Protein AF-A0A8J5ITD9-F1 (afdb_monomer_lite)

Structure (mmCIF, N/CA/C/O backbone):
data_AF-A0A8J5ITD9-F1
#
_entry.id   AF-A0A8J5ITD9-F1
#
loop_
_atom_site.group_PDB
_atom_site.id
_atom_site.type_symbol
_atom_site.label_atom_id
_atom_site.label_alt_id
_atom_site.label_comp_id
_atom_site.label_asym_id
_atom_site.label_entity_id
_atom_site.label_seq_id
_atom_site.pdbx_PDB_ins_code
_atom_site.Cartn_x
_atom_site.Cartn_y
_atom_site.Cartn_z
_atom_site.occupancy
_atom_site.B_iso_or_equiv
_atom_site.auth_seq_id
_atom_site.auth_comp_id
_atom_site.auth_asym_id
_atom_site.auth_atom_id
_atom_site.pdbx_PDB_model_num
ATOM 1 N N . MET A 1 1 ? 14.803 -13.872 -7.012 1.00 50.69 1 MET A N 1
ATOM 2 C CA . MET A 1 1 ? 13.660 -13.783 -6.071 1.00 50.69 1 MET A CA 1
ATOM 3 C C . MET A 1 1 ? 12.652 -12.734 -6.569 1.00 50.69 1 MET A C 1
ATOM 5 O O . MET A 1 1 ? 12.545 -11.671 -5.972 1.00 50.69 1 MET A O 1
ATOM 9 N N . PRO A 1 2 ? 11.923 -12.991 -7.673 1.00 56.69 2 PRO A N 1
ATOM 10 C CA . PRO A 1 2 ? 11.082 -11.979 -8.339 1.00 56.69 2 PRO A CA 1
ATOM 11 C C . PRO A 1 2 ? 9.828 -11.563 -7.546 1.00 56.69 2 PRO A C 1
ATOM 13 O O . PRO A 1 2 ? 9.198 -10.568 -7.871 1.00 56.69 2 PRO A O 1
ATOM 16 N N . LEU A 1 3 ? 9.468 -12.292 -6.483 1.00 65.62 3 LEU A N 1
ATOM 17 C CA . LEU A 1 3 ? 8.253 -12.034 -5.698 1.00 65.62 3 LEU A CA 1
ATOM 18 C C . LEU A 1 3 ? 8.445 -11.045 -4.540 1.00 65.62 3 LEU A C 1
ATOM 20 O O . LEU A 1 3 ? 7.465 -10.651 -3.917 1.00 65.62 3 LEU A O 1
ATOM 24 N N . VAL A 1 4 ? 9.679 -10.642 -4.223 1.00 73.56 4 VAL A N 1
ATOM 25 C CA . VAL A 1 4 ? 9.947 -9.814 -3.033 1.00 73.56 4 VAL A CA 1
ATOM 26 C C . VAL A 1 4 ? 9.279 -8.447 -3.151 1.00 73.56 4 VAL A C 1
ATOM 28 O O . VAL A 1 4 ? 8.555 -8.051 -2.246 1.00 73.56 4 VAL A O 1
ATOM 31 N N . VAL A 1 5 ? 9.455 -7.754 -4.278 1.00 77.44 5 VAL A N 1
ATOM 32 C CA . VAL A 1 5 ? 8.873 -6.419 -4.486 1.00 77.44 5 VAL A CA 1
ATOM 33 C C . VAL A 1 5 ? 7.334 -6.456 -4.489 1.00 77.44 5 VAL A C 1
ATOM 35 O O . VAL A 1 5 ? 6.731 -5.712 -3.718 1.00 77.44 5 VAL A O 1
ATOM 38 N N . PRO A 1 6 ? 6.675 -7.367 -5.230 1.00 73.00 6 PRO A N 1
ATOM 39 C CA . PRO A 1 6 ? 5.245 -7.642 -5.097 1.00 73.00 6 PRO A CA 1
ATOM 40 C C . PRO A 1 6 ? 4.711 -7.775 -3.666 1.00 73.00 6 PRO A C 1
ATOM 42 O O . PRO A 1 6 ? 3.732 -7.131 -3.286 1.00 73.00 6 PRO A O 1
ATOM 45 N N . ILE A 1 7 ? 5.375 -8.598 -2.854 1.00 81.50 7 ILE A N 1
ATOM 46 C CA . ILE A 1 7 ? 4.972 -8.852 -1.470 1.00 81.50 7 ILE A CA 1
ATOM 47 C C . ILE A 1 7 ? 5.081 -7.571 -0.636 1.00 81.50 7 ILE A C 1
ATOM 49 O O . ILE A 1 7 ? 4.198 -7.302 0.178 1.00 81.50 7 ILE A O 1
ATOM 53 N N . LEU A 1 8 ? 6.114 -6.753 -0.866 1.00 85.31 8 LEU A N 1
ATOM 54 C CA . LEU A 1 8 ? 6.279 -5.470 -0.181 1.00 85.31 8 LEU A CA 1
ATOM 55 C C . LEU A 1 8 ? 5.117 -4.511 -0.482 1.00 85.31 8 LEU A C 1
ATOM 57 O O . LEU A 1 8 ? 4.526 -3.983 0.462 1.00 85.31 8 LEU A O 1
ATOM 61 N N . PHE A 1 9 ? 4.696 -4.395 -1.748 1.00 82.50 9 PHE A N 1
ATOM 62 C CA . PHE A 1 9 ? 3.507 -3.613 -2.118 1.00 82.50 9 PHE A CA 1
ATOM 63 C C . PHE A 1 9 ? 2.248 -4.103 -1.389 1.00 82.50 9 PHE A C 1
ATOM 65 O O . PHE A 1 9 ? 1.463 -3.299 -0.878 1.00 82.50 9 PHE A O 1
ATOM 72 N N . GLY A 1 10 ? 2.064 -5.425 -1.308 1.00 85.12 10 GLY A N 1
ATOM 73 C CA . GLY A 1 10 ? 0.955 -6.039 -0.578 1.00 85.12 10 GLY A CA 1
ATOM 74 C C . GLY A 1 10 ? 0.960 -5.690 0.913 1.00 85.12 10 GLY A C 1
ATOM 75 O O . GLY A 1 10 ? -0.068 -5.275 1.452 1.00 85.12 10 GLY A O 1
ATOM 76 N N . ILE A 1 11 ? 2.120 -5.793 1.568 1.00 89.75 11 ILE A N 1
ATOM 77 C CA . ILE A 1 11 ? 2.294 -5.441 2.985 1.00 89.75 11 ILE A CA 1
ATOM 78 C C . ILE A 1 11 ? 2.015 -3.952 3.206 1.00 89.75 11 ILE A C 1
ATOM 80 O O . ILE A 1 11 ? 1.237 -3.610 4.097 1.00 89.75 11 ILE A O 1
ATOM 84 N N . ARG A 1 12 ? 2.582 -3.067 2.375 1.00 91.88 12 ARG A N 1
ATOM 85 C CA . ARG A 1 12 ? 2.354 -1.617 2.453 1.00 91.88 12 ARG A CA 1
ATOM 86 C C . ARG A 1 12 ? 0.868 -1.296 2.359 1.00 91.88 12 ARG A C 1
ATOM 88 O O . ARG A 1 12 ? 0.328 -0.644 3.248 1.00 91.88 12 ARG A O 1
ATOM 95 N N . ARG A 1 13 ? 0.185 -1.827 1.337 1.00 89.56 13 ARG A N 1
ATOM 96 C CA . ARG A 1 13 ? -1.262 -1.647 1.142 1.00 89.56 13 ARG A CA 1
ATOM 97 C C . ARG A 1 13 ? -2.062 -2.140 2.345 1.00 89.56 13 ARG A C 1
ATOM 99 O O . ARG A 1 13 ? -3.003 -1.470 2.763 1.00 89.56 13 ARG A O 1
ATOM 106 N N . HIS A 1 14 ? -1.696 -3.290 2.905 1.00 91.69 14 HIS A N 1
ATOM 107 C CA . HIS A 1 14 ? -2.360 -3.841 4.082 1.00 91.69 14 HIS A CA 1
ATOM 108 C C . HIS A 1 14 ? -2.187 -2.934 5.308 1.00 91.69 14 HIS A C 1
ATOM 110 O O . HIS A 1 14 ? -3.168 -2.604 5.969 1.00 91.69 14 HIS A O 1
ATOM 116 N N . LEU A 1 15 ? -0.970 -2.448 5.561 1.00 94.50 15 LEU A N 1
ATOM 117 C CA . LEU A 1 15 ? -0.671 -1.519 6.652 1.00 94.50 15 LEU A CA 1
ATOM 118 C C . LEU A 1 15 ? -1.306 -0.134 6.454 1.00 94.50 15 LEU A C 1
ATOM 120 O O . LEU A 1 15 ? -1.591 0.547 7.438 1.00 94.50 15 LEU A O 1
ATOM 124 N N . SER A 1 16 ? -1.556 0.295 5.214 1.00 94.75 16 SER A N 1
ATOM 125 C CA . SER A 1 16 ? -2.224 1.568 4.904 1.00 94.75 16 SER A CA 1
ATOM 126 C C . SER A 1 16 ? -3.712 1.590 5.260 1.00 94.75 16 SER A C 1
ATOM 128 O O . SER A 1 16 ? -4.268 2.674 5.438 1.00 94.75 16 SER A O 1
ATOM 130 N N . ARG A 1 17 ? -4.355 0.430 5.418 1.00 95.25 17 ARG A N 1
ATOM 131 C CA . ARG A 1 17 ? -5.783 0.323 5.741 1.00 95.25 17 ARG A CA 1
ATOM 132 C C . ARG A 1 17 ? -6.108 0.898 7.117 1.00 95.25 17 ARG A C 1
ATOM 134 O O . ARG A 1 17 ? -5.553 0.469 8.125 1.00 95.25 17 ARG A O 1
ATOM 141 N N . ALA A 1 18 ? -7.025 1.863 7.162 1.00 93.19 18 ALA A N 1
ATOM 142 C CA . ALA A 1 18 ? -7.536 2.416 8.418 1.00 93.19 18 ALA A CA 1
ATOM 143 C C . ALA A 1 18 ? -8.500 1.453 9.128 1.00 93.19 18 ALA A C 1
ATOM 145 O O . ALA A 1 18 ? -8.558 1.433 10.350 1.00 93.19 18 ALA A O 1
ATOM 146 N N . ASP A 1 19 ? -9.187 0.616 8.355 1.00 94.50 19 ASP A N 1
ATOM 147 C CA . ASP A 1 19 ? -10.148 -0.395 8.795 1.00 94.50 19 ASP A CA 1
ATOM 148 C C . ASP A 1 19 ? -9.491 -1.740 9.147 1.00 94.50 19 ASP A C 1
ATOM 150 O O . ASP A 1 19 ? -10.182 -2.743 9.311 1.00 94.50 19 ASP A O 1
ATOM 154 N N . LEU A 1 20 ? -8.156 -1.793 9.238 1.00 95.62 20 LEU A N 1
ATOM 155 C CA . LEU A 1 20 ? -7.407 -3.045 9.365 1.00 95.62 20 LEU A CA 1
ATOM 156 C C . LEU A 1 20 ? -7.880 -3.917 10.542 1.00 95.62 20 LEU A C 1
ATOM 158 O O . LEU A 1 20 ? -7.898 -5.140 10.432 1.00 95.62 20 LEU A O 1
ATOM 162 N N . PHE A 1 21 ? -8.289 -3.288 11.644 1.00 96.19 21 PHE A N 1
ATOM 163 C CA . PHE A 1 21 ? -8.710 -3.969 12.870 1.00 96.19 21 PHE A CA 1
ATOM 164 C C . PHE A 1 21 ? -10.232 -4.039 13.052 1.00 96.19 21 PHE A C 1
ATOM 166 O O . PHE A 1 21 ? -10.693 -4.584 14.052 1.00 96.19 21 PHE A O 1
ATOM 173 N N . ALA A 1 22 ? -11.023 -3.557 12.086 1.00 94.56 22 ALA A N 1
ATOM 174 C CA . ALA A 1 22 ? -12.478 -3.447 12.218 1.00 94.56 22 ALA A CA 1
ATOM 175 C C . ALA A 1 22 ? -13.159 -4.797 12.507 1.00 94.56 22 ALA A C 1
ATOM 177 O O . ALA A 1 22 ? -14.089 -4.868 13.305 1.00 94.56 22 ALA A O 1
ATOM 178 N N . ALA A 1 23 ? -12.665 -5.889 11.915 1.00 94.94 23 ALA A N 1
ATOM 179 C CA . ALA A 1 23 ? -13.186 -7.229 12.184 1.00 94.94 23 ALA A CA 1
ATOM 180 C C . ALA A 1 23 ? -12.929 -7.679 13.634 1.00 94.94 23 ALA A C 1
ATOM 182 O O . ALA A 1 23 ? -13.795 -8.292 14.249 1.00 94.94 23 ALA A O 1
ATOM 183 N N . HIS A 1 24 ? -11.765 -7.347 14.199 1.00 93.38 24 HIS A N 1
ATOM 184 C CA . HIS A 1 24 ? -11.436 -7.676 15.588 1.00 93.38 24 HIS A CA 1
ATOM 185 C C . HIS A 1 24 ? -12.281 -6.863 16.569 1.00 93.38 24 HIS A C 1
ATOM 187 O O . HIS A 1 24 ? -12.803 -7.419 17.531 1.00 93.38 24 HIS A O 1
ATOM 193 N N . VAL A 1 25 ? -12.472 -5.574 16.279 1.00 95.06 25 VAL A N 1
ATOM 194 C CA . VAL A 1 25 ? -13.356 -4.676 17.036 1.00 95.06 25 VAL A CA 1
ATOM 195 C C . VAL A 1 25 ? -14.792 -5.198 17.022 1.00 95.06 25 VAL A C 1
ATOM 197 O O . VAL A 1 25 ? -15.426 -5.294 18.070 1.00 95.06 25 VAL A O 1
ATOM 200 N N . ALA A 1 26 ? -15.290 -5.613 15.854 1.00 95.31 26 ALA A N 1
ATOM 201 C CA . ALA A 1 26 ? -16.635 -6.163 15.715 1.00 95.31 26 ALA A CA 1
ATOM 202 C C . ALA A 1 26 ? -16.837 -7.455 16.526 1.00 95.31 26 ALA A C 1
ATOM 204 O O . ALA A 1 26 ? -17.887 -7.625 17.140 1.00 95.31 26 ALA A O 1
ATOM 205 N N . VAL A 1 27 ? -15.837 -8.344 16.554 1.00 95.81 27 VAL A N 1
ATOM 206 C CA . VAL A 1 27 ? -15.881 -9.591 17.339 1.00 95.81 27 VAL A CA 1
ATOM 207 C C . VAL A 1 27 ? -15.808 -9.319 18.843 1.00 95.81 27 VAL A C 1
ATOM 209 O O . VAL A 1 27 ? -16.504 -9.980 19.607 1.00 95.81 27 VAL A O 1
ATOM 212 N N . ALA A 1 28 ? -14.993 -8.352 19.272 1.00 93.75 28 ALA A N 1
ATOM 213 C CA . ALA A 1 28 ? -14.859 -7.997 20.684 1.00 93.75 28 ALA A CA 1
ATOM 214 C C . ALA A 1 28 ? -16.116 -7.308 21.249 1.00 93.75 28 ALA A C 1
ATOM 216 O O . ALA A 1 28 ? -16.378 -7.389 22.445 1.00 93.75 28 ALA A O 1
ATOM 217 N N . GLY A 1 29 ? -16.922 -6.663 20.402 1.00 92.38 29 GLY A N 1
ATOM 218 C CA . GLY A 1 29 ? -18.195 -6.075 20.810 1.00 92.38 29 GLY A CA 1
ATOM 219 C C . GLY A 1 29 ? -18.037 -4.789 21.630 1.00 92.38 29 GLY A C 1
ATOM 220 O O . GLY A 1 29 ? -17.127 -3.996 21.406 1.00 92.38 29 GLY A O 1
ATOM 221 N N . LYS A 1 30 ? -18.973 -4.539 22.555 1.00 92.56 30 LYS A N 1
ATOM 222 C CA . LYS A 1 30 ? -19.093 -3.270 23.309 1.00 92.56 30 LYS A CA 1
ATOM 223 C C . LYS A 1 30 ? -18.344 -3.276 24.644 1.00 92.56 30 LYS A C 1
ATOM 225 O O . LYS A 1 30 ? -18.802 -2.684 25.618 1.00 92.56 30 LYS A O 1
ATOM 230 N N . GLU A 1 31 ? -17.212 -3.956 24.693 1.00 95.44 31 GLU A N 1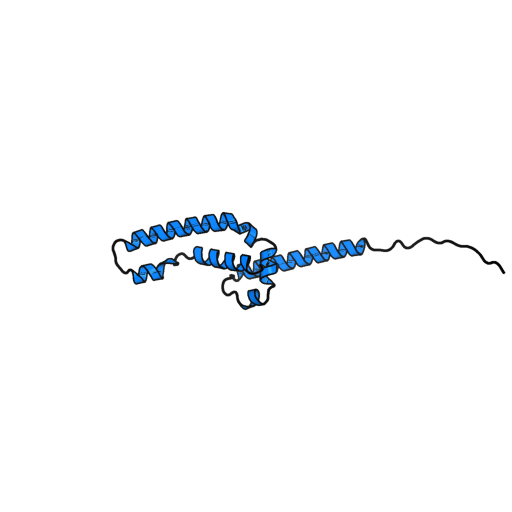
ATOM 231 C CA . GLU A 1 31 ? -16.377 -3.970 25.887 1.00 95.44 31 GLU A CA 1
ATOM 232 C C . GLU A 1 31 ? -15.703 -2.606 26.099 1.00 95.44 31 GLU A C 1
ATOM 234 O O . GLU A 1 31 ? -15.304 -1.929 25.147 1.00 95.44 31 GLU A O 1
ATOM 239 N N . SER A 1 32 ? -15.553 -2.195 27.360 1.00 93.81 32 SER A N 1
ATOM 240 C CA . SER A 1 32 ? -15.056 -0.857 27.722 1.00 93.81 32 SER A CA 1
ATOM 241 C C . SER A 1 32 ? -13.632 -0.572 27.232 1.00 93.81 32 SER A C 1
ATOM 243 O O . SER A 1 32 ? -13.300 0.577 26.954 1.00 93.81 32 SER A O 1
ATOM 245 N N . TYR A 1 33 ? -12.806 -1.608 27.080 1.00 93.25 33 TYR A N 1
ATOM 246 C CA . TYR A 1 33 ? -11.412 -1.498 26.642 1.00 93.25 33 TYR A CA 1
ATOM 247 C C . TYR A 1 33 ? -11.240 -1.462 25.114 1.00 93.25 33 TYR A C 1
ATOM 249 O O . TYR A 1 33 ? -10.141 -1.185 24.626 1.00 93.25 33 TYR A O 1
ATOM 257 N N . VAL A 1 34 ? -12.284 -1.775 24.335 1.00 95.88 34 VAL A N 1
ATOM 258 C CA . VAL A 1 34 ? -12.151 -2.005 22.883 1.00 95.88 34 VAL A CA 1
ATOM 259 C C . VAL A 1 34 ? -11.776 -0.730 22.141 1.00 95.88 34 VAL A C 1
ATOM 261 O O . VAL A 1 34 ? -10.880 -0.769 21.301 1.00 95.88 34 VAL A O 1
ATOM 264 N N . ALA A 1 35 ? -12.392 0.403 22.488 1.00 94.44 35 ALA A N 1
ATOM 265 C CA . ALA A 1 35 ? -12.114 1.682 21.837 1.00 94.44 35 ALA A CA 1
ATOM 266 C C . ALA A 1 35 ? -10.655 2.131 22.042 1.00 94.44 35 ALA A C 1
ATOM 268 O O . ALA A 1 35 ? -9.968 2.483 21.084 1.00 94.44 35 ALA A O 1
ATOM 269 N N . GLU A 1 36 ? -10.156 2.057 23.280 1.00 96.69 36 GLU A N 1
ATOM 270 C CA . GLU A 1 36 ? -8.766 2.405 23.599 1.00 96.69 36 GLU A CA 1
ATOM 271 C C . GLU A 1 36 ? -7.777 1.450 22.910 1.00 96.69 36 GLU A C 1
ATOM 273 O O . GLU A 1 36 ? -6.768 1.874 22.338 1.00 96.69 36 GLU A O 1
ATOM 278 N N . THR A 1 37 ? -8.097 0.153 22.898 1.00 96.50 37 THR A N 1
ATOM 279 C CA . THR A 1 37 ? -7.270 -0.866 22.244 1.00 96.50 37 THR A CA 1
ATOM 280 C C . THR A 1 37 ? -7.196 -0.641 20.733 1.00 96.50 37 THR A C 1
ATOM 282 O O . THR A 1 37 ? -6.103 -0.678 20.166 1.00 96.50 37 THR A O 1
ATOM 285 N N . GLU A 1 38 ? -8.322 -0.363 20.070 1.00 96.69 38 GLU A N 1
ATOM 286 C CA . GLU A 1 38 ? -8.361 -0.050 18.637 1.00 96.69 38 GLU A CA 1
ATOM 287 C C . GLU A 1 38 ? -7.515 1.184 18.309 1.00 96.69 38 GLU A C 1
ATOM 289 O O . GLU A 1 38 ? -6.759 1.189 17.327 1.00 96.69 38 GLU A O 1
ATOM 294 N N . GLU A 1 39 ? -7.610 2.227 19.135 1.00 96.25 39 GLU A N 1
ATOM 295 C CA . GLU A 1 39 ? -6.822 3.441 18.963 1.00 96.25 39 GLU A CA 1
ATOM 296 C C . GLU A 1 39 ? -5.320 3.137 19.057 1.00 96.25 39 GLU A C 1
ATOM 298 O O . GLU A 1 39 ? -4.537 3.553 18.193 1.00 96.25 39 GLU A O 1
ATOM 303 N N . MET A 1 40 ? -4.910 2.368 20.069 1.00 97.31 40 MET A N 1
ATOM 304 C CA . MET A 1 40 ? -3.515 1.985 20.266 1.00 97.31 40 MET A CA 1
ATOM 305 C C . MET A 1 40 ? -2.997 1.097 19.126 1.00 97.31 40 MET A C 1
ATOM 307 O O . MET A 1 40 ? -1.924 1.367 18.580 1.00 97.31 40 MET A O 1
ATOM 311 N N . MET A 1 41 ? -3.779 0.109 18.682 1.00 97.00 41 MET A N 1
ATOM 312 C CA . MET A 1 41 ? -3.445 -0.722 17.519 1.00 97.00 41 MET A CA 1
ATOM 313 C C . MET A 1 41 ? -3.257 0.127 16.255 1.00 97.00 41 MET A C 1
ATOM 315 O O . MET A 1 41 ? -2.290 -0.058 15.510 1.00 97.00 41 MET A O 1
ATOM 319 N N . ASN A 1 42 ? -4.125 1.117 16.029 1.00 97.25 42 ASN A N 1
ATOM 320 C CA . ASN A 1 42 ? -3.997 2.040 14.904 1.00 97.25 42 ASN A CA 1
ATOM 321 C C . ASN A 1 42 ? -2.765 2.951 15.007 1.00 97.25 42 ASN A C 1
ATOM 323 O O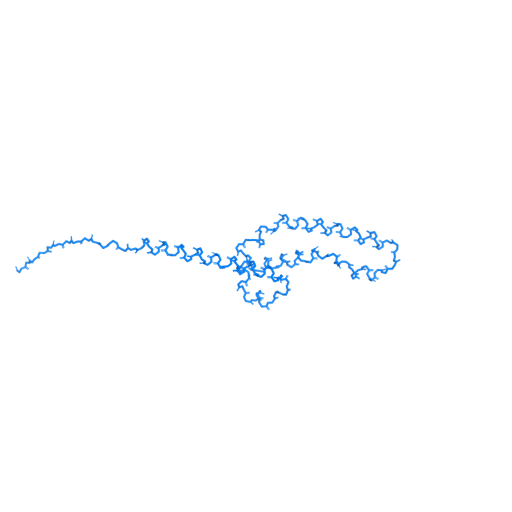 . A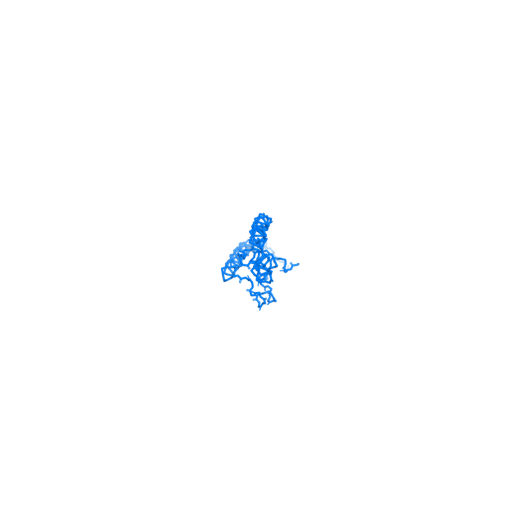SN A 1 42 ? -2.117 3.214 13.988 1.00 97.25 42 ASN A O 1
ATOM 327 N N . LYS A 1 43 ? -2.406 3.414 16.210 1.00 97.56 43 LYS A N 1
ATOM 328 C CA . LYS A 1 43 ? -1.155 4.154 16.449 1.00 97.56 43 LYS A CA 1
ATOM 329 C C . LYS A 1 43 ? 0.060 3.287 16.105 1.00 97.56 43 LYS A C 1
ATOM 331 O O . LYS A 1 43 ? 0.900 3.717 15.313 1.00 97.56 43 LYS A O 1
ATOM 336 N N . CYS A 1 44 ? 0.113 2.050 16.600 1.00 97.12 44 CYS A N 1
ATOM 337 C CA . CYS A 1 44 ? 1.176 1.095 16.275 1.00 97.12 44 CYS A CA 1
ATOM 338 C C . CYS A 1 44 ? 1.262 0.823 14.767 1.00 97.12 44 CYS A C 1
ATOM 340 O O . CYS A 1 44 ? 2.342 0.922 14.187 1.00 97.12 44 CYS A O 1
ATOM 342 N N . ARG A 1 45 ? 0.127 0.574 14.100 1.00 97.50 45 ARG A N 1
ATOM 343 C CA . ARG A 1 45 ? 0.062 0.378 12.642 1.00 97.50 45 ARG A CA 1
ATOM 344 C C . ARG A 1 45 ? 0.683 1.546 11.877 1.00 97.50 45 ARG A C 1
ATOM 346 O O . ARG A 1 45 ? 1.470 1.317 10.962 1.00 97.50 45 ARG A O 1
ATOM 353 N N . LYS A 1 46 ? 0.374 2.793 12.254 1.00 97.75 46 LYS A N 1
ATOM 354 C CA . LYS A 1 46 ? 0.958 3.991 11.621 1.00 97.75 46 LYS A CA 1
ATOM 355 C C . LYS A 1 46 ? 2.478 4.053 11.798 1.00 97.75 46 LYS A C 1
ATOM 357 O O . LYS A 1 46 ? 3.178 4.409 10.852 1.00 97.75 46 LYS A O 1
ATOM 362 N N . VAL A 1 47 ? 2.994 3.687 12.974 1.00 97.81 47 VAL A N 1
ATOM 363 C CA . VAL A 1 47 ? 4.444 3.624 13.231 1.00 97.81 47 VAL A CA 1
ATOM 364 C C . VAL A 1 47 ? 5.106 2.558 12.358 1.00 97.81 47 VAL A C 1
ATOM 366 O O . VAL A 1 47 ? 6.098 2.852 11.692 1.00 97.81 47 VAL A O 1
ATOM 369 N N . VAL A 1 48 ? 4.533 1.353 12.293 1.00 97.06 48 VAL A N 1
ATOM 370 C CA . VAL A 1 48 ? 5.052 0.264 11.450 1.00 97.06 48 VAL A CA 1
ATOM 371 C C . VAL A 1 48 ? 5.019 0.653 9.972 1.00 97.06 48 VAL A C 1
ATOM 373 O O . VAL A 1 48 ? 6.014 0.459 9.281 1.00 97.06 48 VAL A O 1
ATOM 376 N N . LEU A 1 49 ? 3.935 1.272 9.491 1.00 96.88 49 LEU A N 1
ATOM 377 C CA . LEU A 1 49 ? 3.851 1.779 8.118 1.00 96.88 49 LEU A CA 1
ATOM 378 C C 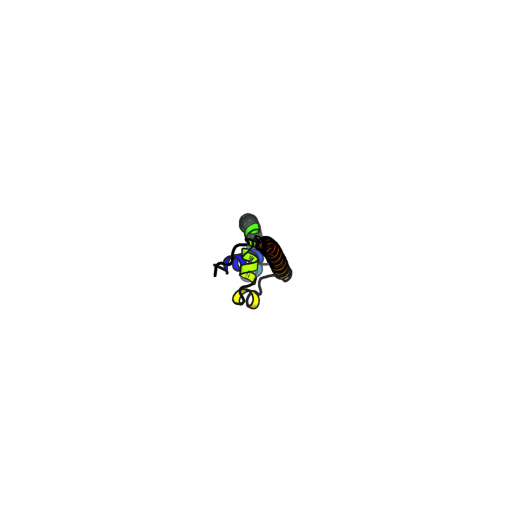. LEU A 1 49 ? 4.938 2.823 7.828 1.00 96.88 49 LEU A C 1
ATOM 380 O O . LEU A 1 49 ? 5.551 2.791 6.764 1.00 96.88 49 LEU A O 1
ATOM 384 N N . LYS A 1 50 ? 5.213 3.731 8.772 1.00 97.44 50 LYS A N 1
ATOM 385 C CA . LYS A 1 50 ? 6.284 4.723 8.621 1.00 97.44 50 LYS A CA 1
ATOM 386 C C . LYS A 1 50 ? 7.652 4.049 8.505 1.00 97.44 50 LYS A C 1
ATOM 388 O O . LYS A 1 50 ? 8.392 4.363 7.578 1.00 97.44 50 LYS A O 1
ATOM 393 N N . LEU A 1 51 ? 7.963 3.107 9.399 1.00 96.69 51 LEU A N 1
ATOM 394 C CA . LEU A 1 51 ? 9.212 2.337 9.353 1.00 96.69 51 LEU A CA 1
ATOM 395 C C . LEU A 1 51 ? 9.342 1.549 8.045 1.00 96.69 51 LEU A C 1
ATOM 397 O O . LEU A 1 51 ? 10.407 1.550 7.430 1.00 96.69 51 LEU A O 1
ATOM 401 N N . PHE A 1 52 ? 8.249 0.925 7.603 1.00 94.94 52 PHE A N 1
ATOM 402 C CA . PHE A 1 52 ? 8.188 0.192 6.345 1.00 94.94 52 PHE A CA 1
ATOM 403 C C . PHE A 1 52 ? 8.522 1.102 5.161 1.00 94.94 52 PHE A C 1
ATOM 405 O O . PHE A 1 52 ? 9.429 0.797 4.390 1.00 94.94 52 PHE A O 1
ATOM 412 N N . ASN A 1 53 ? 7.852 2.253 5.061 1.00 93.44 53 ASN A N 1
ATOM 413 C CA . ASN A 1 53 ? 8.097 3.221 3.996 1.00 93.44 53 ASN A CA 1
ATOM 414 C C . ASN A 1 53 ? 9.552 3.703 4.009 1.00 93.44 53 ASN A C 1
ATOM 416 O O . ASN A 1 53 ? 10.199 3.684 2.971 1.00 93.44 53 ASN A O 1
ATOM 420 N N . THR A 1 54 ? 10.097 4.059 5.177 1.00 94.69 54 THR A N 1
ATOM 421 C CA . THR A 1 54 ? 11.504 4.471 5.304 1.00 94.69 54 THR A CA 1
ATOM 422 C C . THR A 1 54 ? 12.474 3.391 4.828 1.00 94.69 54 THR A C 1
ATOM 424 O O . THR A 1 54 ? 13.512 3.712 4.257 1.00 94.69 54 THR A O 1
ATOM 427 N N . ARG A 1 55 ? 12.167 2.112 5.066 1.00 93.25 55 ARG A N 1
ATOM 428 C CA . ARG A 1 55 ? 13.070 1.008 4.729 1.00 93.25 55 ARG A CA 1
ATOM 429 C C . ARG A 1 55 ? 12.971 0.566 3.270 1.00 93.25 55 ARG A C 1
ATOM 431 O O . ARG A 1 55 ? 13.983 0.144 2.717 1.00 93.25 55 ARG A O 1
ATOM 438 N N . PHE A 1 56 ? 11.780 0.619 2.674 1.00 89.19 56 PHE A N 1
ATOM 439 C CA . PHE A 1 56 ? 11.496 -0.068 1.410 1.00 89.19 56 PHE A CA 1
ATOM 440 C C . PHE A 1 56 ? 11.045 0.840 0.261 1.00 89.19 56 PHE A C 1
ATOM 442 O O . PHE A 1 56 ? 10.984 0.353 -0.866 1.00 89.19 56 PHE A O 1
ATOM 449 N N . SER A 1 57 ? 10.798 2.139 0.482 1.00 86.19 57 SER A N 1
ATOM 450 C CA . SER A 1 57 ? 10.300 3.035 -0.578 1.00 86.19 57 SER A CA 1
ATOM 451 C C . SER A 1 57 ? 11.200 3.080 -1.809 1.00 86.19 57 SER A C 1
ATOM 453 O O . SER A 1 57 ? 10.704 3.126 -2.928 1.00 86.19 57 SER A O 1
ATOM 455 N N . GLU A 1 58 ? 12.519 3.061 -1.617 1.00 85.31 58 GLU A N 1
ATOM 456 C CA . GLU A 1 58 ? 13.471 3.108 -2.732 1.00 85.31 58 GLU A CA 1
ATOM 457 C C . GLU A 1 58 ? 13.571 1.765 -3.456 1.00 85.31 58 GLU A C 1
ATOM 459 O O . GLU A 1 58 ? 13.731 1.725 -4.673 1.00 85.31 58 GLU A O 1
ATOM 464 N N . LEU A 1 59 ? 13.389 0.653 -2.738 1.00 82.38 59 LEU A N 1
ATOM 465 C CA . LEU A 1 59 ? 13.360 -0.674 -3.347 1.00 82.38 59 LEU A CA 1
ATOM 466 C C . LEU A 1 59 ? 12.109 -0.859 -4.218 1.00 82.38 59 LEU A C 1
ATOM 468 O O . LEU A 1 59 ? 12.207 -1.417 -5.309 1.00 82.38 59 LEU A O 1
ATOM 472 N N . GLU A 1 60 ? 10.959 -0.339 -3.781 1.00 75.69 60 GLU A N 1
ATOM 473 C CA . GLU A 1 60 ? 9.711 -0.327 -4.561 1.00 75.69 60 GLU A CA 1
ATOM 474 C C . GLU A 1 60 ? 9.803 0.535 -5.833 1.00 75.69 60 GLU A C 1
ATOM 476 O O . GLU A 1 60 ? 9.072 0.281 -6.786 1.00 75.69 60 GLU A O 1
ATOM 481 N N . LYS A 1 61 ? 10.711 1.520 -5.874 1.00 75.31 61 LYS A N 1
ATOM 482 C CA . LYS A 1 61 ? 10.991 2.360 -7.056 1.00 75.31 61 LYS A CA 1
ATOM 483 C C . LYS A 1 61 ? 12.126 1.826 -7.935 1.00 75.31 61 LYS A C 1
ATOM 485 O O . LYS A 1 61 ? 12.416 2.405 -8.978 1.00 75.31 61 LYS A O 1
ATOM 490 N N . SER A 1 62 ? 12.812 0.773 -7.496 1.00 76.00 62 SER A N 1
ATOM 491 C CA . SER A 1 62 ? 13.975 0.235 -8.202 1.00 76.00 62 SER A CA 1
ATOM 492 C C . SER A 1 62 ? 13.577 -0.551 -9.450 1.00 76.00 62 SER A C 1
ATOM 494 O O . SER A 1 62 ? 12.429 -0.966 -9.613 1.00 76.00 62 SER A O 1
ATOM 496 N N . GLU A 1 63 ? 14.559 -0.850 -10.300 1.00 67.00 63 GLU A N 1
ATOM 497 C CA . GLU A 1 63 ? 14.331 -1.628 -11.520 1.00 67.00 63 GLU A CA 1
ATOM 498 C C . GLU A 1 63 ? 13.737 -3.024 -11.262 1.00 67.00 63 GLU A C 1
ATOM 500 O O . GLU A 1 63 ? 12.992 -3.575 -12.072 1.00 67.00 63 GLU A O 1
ATOM 505 N N . HIS A 1 64 ? 13.972 -3.571 -10.067 1.00 67.69 64 HIS A N 1
ATOM 506 C CA . HIS A 1 64 ? 13.404 -4.846 -9.642 1.00 67.69 64 HIS A CA 1
ATOM 507 C C . HIS A 1 64 ? 11.868 -4.834 -9.605 1.00 67.69 64 HIS A C 1
ATOM 509 O O . HIS A 1 64 ? 11.257 -5.897 -9.719 1.00 67.69 64 HIS A O 1
ATOM 515 N N . ALA A 1 65 ? 11.238 -3.663 -9.461 1.00 66.94 65 ALA A N 1
ATOM 516 C CA . ALA A 1 65 ? 9.787 -3.525 -9.457 1.00 66.94 65 ALA A CA 1
ATOM 517 C C . ALA A 1 65 ? 9.172 -3.818 -10.830 1.00 66.94 65 ALA A C 1
ATOM 519 O O . ALA A 1 65 ? 8.207 -4.579 -10.912 1.00 66.94 65 ALA A O 1
ATOM 520 N N . TRP A 1 66 ? 9.752 -3.290 -11.912 1.00 64.25 66 TRP A N 1
ATOM 521 C CA . TRP A 1 66 ? 9.250 -3.557 -13.262 1.00 64.25 66 TRP A CA 1
ATOM 522 C C . TRP A 1 66 ? 9.686 -4.934 -13.775 1.00 64.25 66 TRP A C 1
ATOM 524 O O . TRP A 1 66 ? 8.902 -5.602 -14.441 1.00 64.25 66 TRP A O 1
ATOM 534 N N . VAL A 1 67 ? 10.862 -5.445 -13.385 1.00 67.00 67 VAL A N 1
ATOM 535 C CA . VAL A 1 67 ? 11.244 -6.844 -13.676 1.00 67.00 67 VAL A CA 1
ATOM 536 C C . VAL A 1 67 ? 10.267 -7.828 -13.025 1.00 67.00 67 VAL A C 1
ATOM 538 O O . VAL A 1 67 ? 9.868 -8.813 -13.644 1.00 67.00 67 VAL A O 1
ATOM 541 N N . ALA A 1 68 ? 9.836 -7.559 -11.789 1.00 67.69 68 ALA A N 1
ATOM 542 C CA . ALA A 1 68 ? 8.784 -8.340 -11.148 1.00 67.69 68 ALA A CA 1
ATOM 543 C C . ALA A 1 68 ? 7.431 -8.174 -11.859 1.00 67.69 68 ALA A C 1
ATOM 545 O O . ALA A 1 68 ? 6.704 -9.152 -12.000 1.00 67.69 68 ALA A O 1
ATOM 546 N N . HIS A 1 69 ? 7.108 -6.968 -12.336 1.00 64.06 69 HIS A N 1
ATOM 547 C CA . HIS A 1 69 ? 5.894 -6.689 -13.107 1.00 64.06 69 HIS A CA 1
ATOM 548 C C . HIS A 1 69 ? 5.822 -7.487 -14.422 1.00 64.06 69 HIS A C 1
ATOM 550 O O . HIS A 1 69 ? 4.757 -7.987 -14.781 1.00 64.06 69 HIS A O 1
ATOM 556 N N . LEU A 1 70 ? 6.963 -7.668 -15.096 1.00 66.88 70 LEU A N 1
ATOM 557 C CA . LEU A 1 70 ? 7.088 -8.455 -16.324 1.00 66.88 70 LEU A CA 1
ATOM 558 C C . LEU A 1 70 ? 6.888 -9.963 -16.124 1.00 66.88 70 LEU A C 1
ATOM 560 O O . LEU A 1 70 ? 6.641 -10.669 -17.103 1.00 66.88 70 LEU A O 1
ATOM 564 N N . ASP A 1 71 ? 6.994 -10.486 -14.895 1.00 68.88 71 ASP A N 1
ATOM 565 C CA . ASP A 1 71 ? 6.723 -11.901 -14.642 1.00 68.88 71 ASP A CA 1
ATOM 566 C C . ASP A 1 71 ? 5.225 -12.169 -14.893 1.00 68.88 71 ASP A C 1
ATOM 568 O O . ASP A 1 71 ? 4.374 -11.653 -14.164 1.00 68.88 71 ASP A O 1
ATOM 572 N N . PRO A 1 72 ? 4.847 -13.005 -15.878 1.00 62.47 72 PRO A N 1
ATOM 573 C CA . PRO A 1 72 ? 3.442 -13.239 -16.215 1.00 62.47 72 PRO A CA 1
ATOM 574 C C . PRO A 1 72 ? 2.635 -13.839 -15.058 1.00 62.47 72 PRO A C 1
ATOM 576 O O . PRO A 1 72 ? 1.409 -13.711 -15.018 1.00 62.47 72 PRO A O 1
ATOM 579 N N . ARG A 1 73 ? 3.310 -14.504 -14.108 1.00 64.06 73 ARG A N 1
ATOM 580 C CA . ARG A 1 73 ? 2.698 -15.050 -12.889 1.00 64.06 73 ARG A CA 1
ATOM 581 C C . ARG A 1 73 ? 2.391 -13.955 -11.877 1.00 64.06 73 ARG A C 1
ATOM 583 O O . 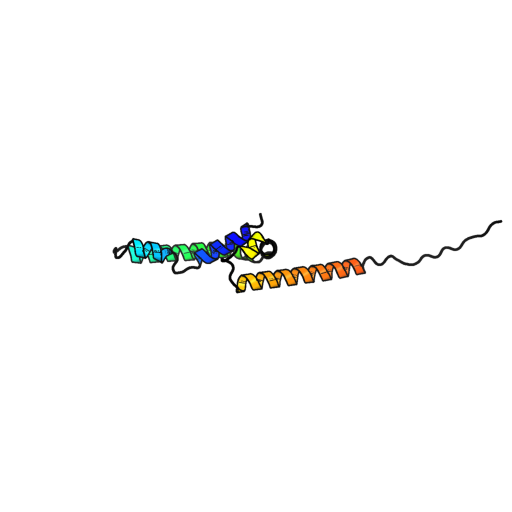ARG A 1 73 ? 1.520 -14.162 -11.042 1.00 64.06 73 ARG A O 1
ATOM 590 N N . VAL A 1 74 ? 3.087 -12.827 -11.958 1.00 60.94 74 VAL A N 1
ATOM 591 C CA . VAL A 1 74 ? 2.865 -11.618 -11.165 1.00 60.94 74 VAL A CA 1
ATOM 592 C C . VAL A 1 74 ? 1.822 -10.758 -11.889 1.00 60.94 74 VAL A C 1
ATOM 594 O O . VAL A 1 74 ? 0.719 -10.602 -11.374 1.00 60.94 74 VAL A O 1
ATOM 597 N N . GLY A 1 75 ? 2.059 -10.341 -13.136 1.00 56.00 75 GLY A N 1
ATOM 598 C CA . GLY A 1 75 ? 1.136 -9.486 -13.900 1.00 56.00 75 GLY A CA 1
ATOM 599 C C . GLY A 1 75 ? -0.307 -10.011 -14.002 1.00 56.00 75 GLY A C 1
ATOM 600 O O . GLY A 1 75 ? -1.253 -9.237 -13.887 1.00 56.00 75 GLY A O 1
ATOM 601 N N . LYS A 1 76 ? -0.514 -11.334 -14.129 1.00 55.91 76 LYS A N 1
ATOM 602 C CA . LYS A 1 76 ? -1.866 -11.935 -14.189 1.00 55.91 76 LYS A CA 1
ATOM 603 C C . LYS A 1 76 ? -2.475 -12.312 -12.831 1.00 55.91 76 LYS A C 1
ATOM 605 O O . LYS A 1 76 ? -3.635 -12.716 -12.800 1.00 55.91 76 LYS A O 1
ATOM 610 N N . ARG A 1 77 ? -1.733 -12.250 -11.715 1.00 53.41 77 ARG A N 1
ATOM 611 C CA . ARG A 1 77 ? -2.201 -12.744 -10.395 1.00 53.41 77 ARG A CA 1
ATOM 612 C C . ARG A 1 77 ? -2.056 -11.743 -9.245 1.00 53.41 77 ARG A C 1
ATOM 614 O O . ARG A 1 77 ? -2.132 -12.144 -8.085 1.00 53.41 77 ARG A O 1
ATOM 621 N N . MET A 1 78 ? -1.877 -10.456 -9.532 1.00 54.94 78 MET A N 1
ATOM 622 C CA . MET A 1 78 ? -1.663 -9.421 -8.513 1.00 54.94 78 MET A CA 1
ATOM 623 C C . MET A 1 78 ? -2.867 -8.474 -8.380 1.00 54.94 78 MET A C 1
ATOM 625 O O . MET A 1 78 ? -2.805 -7.343 -8.851 1.00 54.94 78 MET A O 1
ATOM 629 N N . PRO A 1 79 ? -3.949 -8.852 -7.671 1.00 55.22 79 PRO A N 1
ATOM 630 C CA . PRO A 1 79 ? -5.056 -7.930 -7.375 1.00 55.22 79 PRO A CA 1
ATOM 631 C C . PRO A 1 79 ? -4.662 -6.781 -6.420 1.00 55.22 79 PRO A C 1
ATOM 633 O O . PRO A 1 79 ? -5.477 -5.912 -6.104 1.00 55.22 79 PRO A O 1
ATOM 636 N N . HIS A 1 80 ? -3.432 -6.790 -5.894 1.00 55.97 80 HIS A N 1
ATOM 637 C CA . HIS A 1 80 ? -2.977 -5.871 -4.854 1.00 55.97 80 HIS A CA 1
ATOM 638 C C . HIS A 1 80 ? -2.192 -4.655 -5.361 1.00 55.97 80 HIS A C 1
ATOM 640 O O . HIS A 1 80 ? -2.124 -3.677 -4.615 1.00 55.97 80 HIS A O 1
ATOM 646 N N . LEU A 1 81 ? -1.683 -4.659 -6.598 1.00 61.12 81 LEU A N 1
ATOM 647 C CA . LEU A 1 81 ? -1.174 -3.438 -7.234 1.00 61.12 81 LEU A CA 1
ATOM 648 C C . LEU A 1 81 ? -2.358 -2.527 -7.570 1.00 61.12 81 LEU A C 1
ATOM 650 O O . LEU A 1 81 ? -3.377 -2.989 -8.083 1.00 61.12 81 LEU A O 1
ATOM 654 N N . SER A 1 82 ? -2.264 -1.242 -7.233 1.00 68.88 82 SER A N 1
ATOM 655 C CA . SER A 1 82 ? -3.270 -0.280 -7.683 1.00 68.88 82 SER A CA 1
ATOM 656 C C . SER A 1 82 ? -3.106 0.003 -9.182 1.00 68.88 82 SER A C 1
ATOM 658 O O . SER A 1 82 ? -2.060 -0.279 -9.774 1.00 68.88 82 SER A O 1
ATOM 660 N N . ALA A 1 83 ? -4.126 0.597 -9.807 1.00 73.69 83 ALA A N 1
ATOM 661 C CA . ALA A 1 83 ? -4.014 1.062 -11.192 1.00 73.69 83 ALA A CA 1
ATOM 662 C C . ALA A 1 83 ? -2.849 2.057 -11.363 1.00 73.69 83 ALA A C 1
ATOM 664 O O . ALA A 1 83 ? -2.127 1.996 -12.353 1.00 73.69 83 ALA A O 1
ATOM 665 N N . ALA A 1 84 ? -2.614 2.908 -10.358 1.00 73.06 84 ALA A N 1
ATOM 666 C CA . ALA A 1 84 ? -1.499 3.849 -10.349 1.00 73.06 84 ALA A CA 1
ATOM 667 C C . ALA A 1 84 ? -0.135 3.142 -10.258 1.00 73.06 84 ALA A C 1
ATOM 669 O O . ALA A 1 84 ? 0.781 3.498 -10.994 1.00 73.06 84 ALA A O 1
ATOM 670 N N . ASP A 1 85 ? -0.002 2.117 -9.406 1.00 67.94 85 ASP A N 1
ATOM 671 C CA . ASP A 1 85 ? 1.248 1.345 -9.300 1.00 67.94 85 ASP A CA 1
ATOM 672 C C . ASP A 1 85 ? 1.545 0.586 -10.606 1.00 67.94 85 ASP A C 1
ATOM 674 O O . ASP A 1 85 ? 2.694 0.512 -11.035 1.00 67.94 85 ASP A O 1
ATOM 678 N N . THR A 1 86 ? 0.500 0.070 -11.263 1.00 71.62 86 THR A N 1
ATOM 679 C CA . THR A 1 86 ? 0.593 -0.599 -12.574 1.00 71.62 86 THR A CA 1
ATOM 680 C C . THR A 1 86 ? 1.109 0.374 -13.634 1.00 71.62 86 THR A C 1
ATOM 682 O O . THR A 1 86 ? 2.130 0.121 -14.264 1.00 71.62 86 THR A O 1
ATOM 685 N N . GLN A 1 87 ? 0.475 1.544 -13.753 1.00 74.94 87 GLN A N 1
ATOM 686 C CA . GLN A 1 87 ? 0.877 2.577 -14.708 1.00 74.94 87 GLN A CA 1
ATOM 687 C C . GLN A 1 87 ? 2.305 3.090 -14.459 1.00 74.94 87 GLN A C 1
ATOM 689 O O . GLN A 1 87 ? 3.042 3.394 -15.400 1.00 74.94 87 GLN A O 1
ATOM 694 N N . CYS A 1 88 ? 2.713 3.188 -13.192 1.00 71.56 88 CYS A N 1
ATOM 695 C CA . CYS A 1 88 ? 4.068 3.581 -12.823 1.00 71.56 88 CYS A CA 1
ATOM 696 C C . CYS A 1 88 ? 5.099 2.531 -13.273 1.00 71.56 88 CYS A C 1
ATOM 698 O O . CYS A 1 88 ? 6.119 2.895 -13.861 1.00 71.56 88 CYS A O 1
ATOM 700 N N . ALA A 1 89 ? 4.808 1.239 -13.074 1.00 70.00 89 ALA A N 1
ATOM 701 C CA . ALA A 1 89 ? 5.660 0.145 -13.539 1.00 70.00 89 ALA A CA 1
ATOM 702 C C . ALA A 1 89 ? 5.780 0.111 -15.074 1.00 70.00 89 ALA A C 1
ATOM 704 O O . ALA A 1 89 ? 6.893 -0.012 -15.587 1.00 70.00 89 ALA A O 1
ATOM 705 N N . ASP A 1 90 ? 4.673 0.304 -15.799 1.00 73.50 90 ASP A N 1
ATOM 706 C CA . ASP A 1 90 ? 4.664 0.380 -17.268 1.00 73.50 90 ASP A CA 1
ATOM 707 C C . ASP A 1 90 ? 5.511 1.549 -17.786 1.00 73.50 90 ASP A C 1
ATOM 709 O O . ASP A 1 90 ? 6.313 1.404 -18.710 1.00 73.50 90 ASP A O 1
ATOM 713 N N . THR A 1 91 ? 5.378 2.720 -17.159 1.00 80.06 91 THR A N 1
ATOM 714 C CA . THR A 1 91 ? 6.153 3.913 -17.530 1.00 80.06 91 THR A CA 1
ATOM 715 C C . THR A 1 91 ? 7.650 3.688 -17.303 1.00 80.06 91 THR A C 1
ATOM 717 O O . THR A 1 91 ? 8.466 4.036 -18.157 1.00 80.06 91 THR A O 1
ATOM 720 N N . ALA A 1 92 ? 8.020 3.073 -16.175 1.00 74.75 92 ALA A N 1
ATOM 721 C CA . ALA A 1 92 ? 9.408 2.741 -15.869 1.00 74.75 92 ALA A CA 1
ATOM 722 C C . ALA A 1 92 ? 9.990 1.722 -16.862 1.00 74.75 92 ALA A C 1
ATOM 724 O O . ALA A 1 92 ? 11.123 1.888 -17.313 1.00 74.75 92 ALA A O 1
ATOM 725 N N . LEU A 1 93 ? 9.203 0.715 -17.257 1.00 76.12 93 LEU A N 1
ATOM 726 C CA . LEU A 1 93 ? 9.587 -0.262 -18.275 1.00 76.12 93 LEU A CA 1
ATOM 727 C C . LEU A 1 93 ? 9.855 0.405 -19.632 1.00 76.12 93 LEU A C 1
ATOM 729 O O . LEU A 1 93 ? 10.876 0.130 -20.266 1.00 76.12 93 LEU A O 1
ATOM 733 N N . LEU A 1 94 ? 8.963 1.294 -20.076 1.00 79.69 94 LEU A N 1
ATOM 734 C CA . LEU A 1 94 ? 9.130 2.022 -21.336 1.00 79.69 94 LEU A CA 1
ATOM 735 C C . LEU A 1 94 ? 10.376 2.912 -21.311 1.00 79.69 94 LEU A C 1
ATOM 737 O O . LEU A 1 94 ? 11.145 2.913 -22.271 1.00 79.69 94 LEU A O 1
ATOM 741 N N . ALA A 1 95 ? 10.612 3.619 -20.203 1.00 80.88 95 ALA A N 1
ATOM 742 C CA . ALA A 1 95 ? 11.800 4.448 -20.029 1.00 80.88 95 ALA A CA 1
ATOM 743 C C . ALA A 1 95 ? 13.096 3.618 -20.066 1.00 80.88 95 ALA A C 1
ATOM 745 O O . ALA A 1 95 ? 14.045 3.995 -20.755 1.00 80.88 95 ALA A O 1
ATOM 746 N N . ALA A 1 96 ? 13.124 2.467 -19.386 1.00 76.75 96 ALA A N 1
ATOM 747 C CA . ALA A 1 96 ? 14.262 1.548 -19.416 1.00 76.75 96 ALA A CA 1
ATOM 748 C C . ALA A 1 96 ? 14.512 1.000 -20.831 1.00 76.75 96 ALA A C 1
ATOM 750 O O . ALA A 1 96 ? 15.640 1.032 -21.319 1.00 76.75 96 ALA A O 1
ATOM 751 N N . THR A 1 97 ? 13.452 0.582 -21.527 1.00 77.19 97 THR A N 1
ATOM 752 C CA . THR A 1 97 ? 13.538 0.083 -22.910 1.00 77.19 97 THR A CA 1
ATOM 753 C C . THR A 1 97 ? 14.073 1.155 -23.860 1.00 77.19 97 THR A C 1
ATOM 755 O O . THR A 1 97 ? 14.943 0.875 -24.682 1.00 77.19 97 THR A O 1
ATOM 758 N N . HIS A 1 98 ? 13.599 2.398 -23.726 1.00 81.88 98 HIS A N 1
ATOM 759 C CA . HIS A 1 98 ? 14.085 3.522 -24.524 1.00 81.88 98 HIS A CA 1
ATOM 760 C C . HIS A 1 98 ? 15.569 3.796 -24.264 1.00 81.88 98 HIS A C 1
ATOM 762 O O . HIS A 1 98 ? 16.336 3.983 -25.204 1.00 81.88 98 HIS A O 1
ATOM 768 N N . LYS A 1 99 ? 15.993 3.789 -22.996 1.00 82.62 99 LYS A N 1
ATOM 769 C CA . LYS A 1 99 ? 17.400 3.973 -22.626 1.00 82.62 99 LYS A CA 1
ATOM 770 C C . LYS A 1 99 ? 18.292 2.896 -23.255 1.00 82.62 99 LYS A C 1
ATOM 772 O O . LYS A 1 99 ? 19.286 3.242 -23.881 1.00 82.62 99 LYS A O 1
ATOM 777 N N . MET A 1 100 ? 17.895 1.625 -23.172 1.00 78.88 100 MET A N 1
ATOM 778 C CA . MET A 1 100 ? 18.630 0.524 -23.807 1.00 78.88 100 MET A CA 1
ATOM 779 C C . MET A 1 100 ? 18.687 0.656 -25.333 1.00 78.88 100 MET A C 1
ATOM 781 O O . MET A 1 100 ? 19.714 0.362 -25.936 1.00 78.88 100 MET A O 1
ATOM 785 N N . ALA A 1 101 ? 17.598 1.095 -25.970 1.00 79.94 101 ALA A N 1
ATOM 786 C CA . ALA A 1 101 ? 17.569 1.300 -27.415 1.00 79.94 101 ALA A CA 1
ATOM 787 C C . ALA A 1 101 ? 18.543 2.404 -27.858 1.00 79.94 101 ALA A C 1
ATOM 789 O O . ALA A 1 101 ? 19.207 2.254 -28.882 1.00 79.94 101 ALA A O 1
ATOM 790 N N . GLU A 1 102 ? 18.658 3.484 -27.085 1.00 85.56 102 GLU A N 1
ATOM 791 C CA . GLU A 1 102 ? 19.612 4.564 -27.354 1.00 85.56 102 GLU A CA 1
ATOM 792 C C . GLU A 1 102 ? 21.065 4.142 -27.092 1.00 85.56 102 GLU A C 1
ATOM 794 O O . GLU A 1 102 ? 21.939 4.447 -27.902 1.00 85.56 102 GLU A O 1
ATOM 799 N N . GLU A 1 103 ? 21.324 3.375 -26.028 1.00 78.69 103 GLU A N 1
ATOM 800 C CA . GLU A 1 103 ? 22.641 2.774 -25.765 1.00 78.69 103 GLU A CA 1
ATOM 801 C C . GLU A 1 103 ? 23.061 1.840 -26.910 1.00 78.69 103 GLU A C 1
ATOM 803 O O . GLU A 1 103 ? 24.143 2.003 -27.473 1.00 78.69 103 GLU A O 1
ATOM 808 N N . TYR A 1 104 ? 22.168 0.949 -27.351 1.00 71.94 104 TYR A N 1
ATOM 809 C CA . TYR A 1 104 ? 22.415 0.056 -28.485 1.00 71.94 104 TYR A CA 1
ATOM 810 C C . TYR A 1 104 ? 22.661 0.824 -29.793 1.00 71.94 104 TYR A C 1
ATOM 812 O O . TYR A 1 104 ? 23.532 0.469 -30.588 1.00 71.94 104 TYR A O 1
ATOM 820 N N . ARG A 1 105 ? 21.923 1.919 -30.023 1.00 74.31 105 ARG A N 1
ATOM 821 C CA . ARG A 1 105 ? 22.111 2.787 -31.194 1.00 74.31 105 ARG A CA 1
ATOM 822 C C . ARG A 1 105 ? 23.483 3.475 -31.167 1.00 74.31 105 ARG A C 1
ATOM 824 O O . ARG A 1 105 ? 24.121 3.582 -32.214 1.00 74.31 105 ARG A O 1
ATOM 831 N N . GLY A 1 106 ? 23.948 3.897 -29.989 1.00 69.44 106 GLY A N 1
ATOM 832 C CA . GLY A 1 106 ? 25.291 4.446 -29.778 1.00 69.44 106 GLY A CA 1
ATOM 833 C C . GLY A 1 106 ? 26.405 3.410 -29.970 1.00 69.44 106 GLY A C 1
ATOM 834 O O . GLY A 1 106 ? 27.410 3.700 -30.616 1.00 69.44 106 GLY A O 1
ATOM 835 N N . GLU A 1 107 ? 26.205 2.180 -29.494 1.00 61.50 107 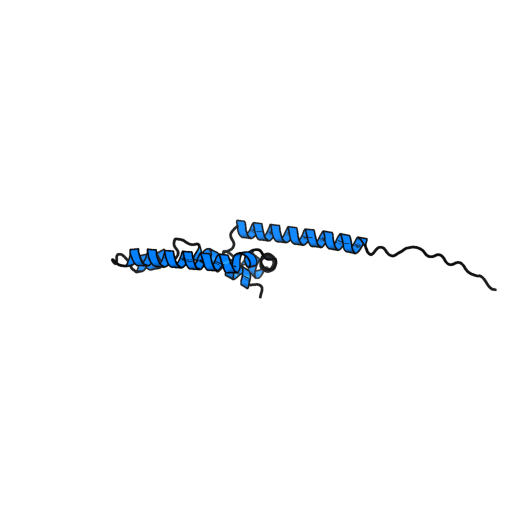GLU A N 1
ATOM 836 C CA . GLU A 1 107 ? 27.147 1.066 -29.674 1.00 61.50 107 GLU A CA 1
ATOM 837 C C . GLU A 1 107 ? 27.264 0.628 -31.142 1.00 61.50 107 GLU A C 1
ATOM 839 O O . GLU A 1 107 ? 28.375 0.443 -31.641 1.00 61.50 107 GLU A O 1
ATOM 844 N N . CYS A 1 108 ? 26.150 0.539 -31.877 1.00 57.91 108 CYS A N 1
ATOM 845 C CA . CYS A 1 108 ? 26.171 0.266 -33.318 1.00 57.91 108 CYS A CA 1
ATOM 846 C C . CYS A 1 108 ? 26.837 1.392 -34.125 1.00 57.91 108 CYS A C 1
ATOM 848 O O . CYS A 1 108 ? 27.504 1.111 -35.121 1.00 57.91 108 CYS A O 1
ATOM 850 N N . ALA A 1 109 ? 26.697 2.655 -33.706 1.00 54.47 109 ALA A N 1
ATOM 851 C CA . ALA A 1 109 ? 27.360 3.786 -34.357 1.00 54.47 109 ALA A CA 1
ATOM 852 C C . ALA A 1 109 ? 28.889 3.789 -34.149 1.00 54.47 109 ALA A C 1
ATOM 854 O O . ALA A 1 109 ? 29.616 4.308 -34.992 1.00 54.47 109 ALA A O 1
ATOM 855 N N . HIS A 1 110 ? 29.391 3.179 -33.070 1.00 52.66 110 HIS A N 1
ATOM 856 C CA . HIS A 1 110 ? 30.826 2.988 -32.825 1.00 52.66 110 HIS A CA 1
ATOM 857 C C . HIS A 1 110 ? 31.424 1.737 -33.491 1.00 52.66 110 HIS A C 1
ATOM 859 O O . HIS A 1 110 ? 32.642 1.574 -33.482 1.00 52.66 110 HIS A O 1
ATOM 865 N N . GLN A 1 111 ? 30.604 0.876 -34.102 1.00 50.88 111 GLN A N 1
ATOM 866 C CA . GLN A 1 111 ? 31.050 -0.340 -34.794 1.00 50.88 111 GLN A CA 1
ATOM 867 C C . GLN A 1 111 ? 31.114 -0.210 -36.327 1.00 50.88 111 GLN A C 1
ATOM 869 O O . GLN A 1 111 ? 31.193 -1.226 -37.017 1.00 50.88 111 GLN A O 1
ATOM 874 N N . THR A 1 112 ? 31.119 0.998 -36.906 1.00 46.97 112 THR A N 1
ATOM 875 C CA . THR A 1 112 ? 31.465 1.138 -38.333 1.00 46.97 112 THR A CA 1
ATOM 876 C C . THR A 1 112 ? 32.905 0.659 -38.557 1.00 46.97 112 THR A C 1
ATOM 878 O O . THR A 1 112 ? 33.815 1.247 -37.971 1.00 46.97 112 THR A O 1
ATOM 881 N N . PRO A 1 113 ? 33.154 -0.377 -39.381 1.00 47.25 113 PRO A N 1
ATOM 882 C CA . PRO A 1 113 ? 34.511 -0.799 -39.677 1.00 47.25 113 PRO A CA 1
ATOM 883 C C . PRO A 1 113 ? 35.186 0.275 -40.532 1.00 47.25 113 PRO A C 1
ATOM 885 O O . PRO A 1 113 ? 34.640 0.691 -41.560 1.00 47.25 113 PRO A O 1
ATOM 888 N N . ASP A 1 114 ? 36.377 0.699 -40.102 1.00 44.09 114 ASP A N 1
ATOM 889 C CA . ASP A 1 114 ? 37.291 1.542 -40.870 1.00 44.09 114 ASP A CA 1
ATOM 890 C C . ASP A 1 114 ? 37.474 0.950 -42.269 1.00 44.09 114 ASP A C 1
ATOM 892 O O . ASP A 1 114 ? 38.212 -0.009 -42.507 1.00 44.09 114 ASP A O 1
ATOM 896 N N . THR A 1 115 ? 36.768 1.534 -43.228 1.00 51.81 115 THR A N 1
ATOM 897 C CA . THR A 1 115 ? 37.017 1.292 -44.637 1.00 51.81 115 THR A CA 1
ATOM 898 C C . THR A 1 115 ? 38.116 2.264 -45.019 1.00 51.81 115 THR A C 1
ATOM 900 O O . THR A 1 115 ? 37.830 3.447 -45.166 1.00 51.81 115 THR A O 1
ATOM 903 N N . THR A 1 116 ? 39.365 1.794 -45.122 1.00 47.16 116 THR A N 1
ATOM 904 C CA . THR A 1 116 ? 40.363 2.169 -46.150 1.00 47.16 116 THR A CA 1
ATOM 905 C C . THR A 1 116 ? 41.769 1.750 -45.714 1.00 47.16 116 THR A C 1
ATOM 907 O O . THR A 1 116 ? 42.401 2.407 -44.893 1.00 47.16 116 THR A O 1
ATOM 910 N N . THR A 1 117 ? 42.351 0.757 -46.390 1.00 39.19 117 THR A N 1
ATOM 911 C CA . THR A 1 117 ? 43.729 0.922 -46.879 1.00 39.19 117 THR A CA 1
ATOM 912 C C . THR A 1 117 ? 43.949 0.120 -48.159 1.00 39.19 117 THR A C 1
ATOM 914 O O . THR A 1 117 ? 43.995 -1.106 -48.178 1.00 39.19 117 THR A O 1
ATOM 917 N N . HIS A 1 118 ? 44.084 0.862 -49.256 1.00 42.53 118 HIS A N 1
ATOM 918 C CA . HIS A 1 118 ? 44.704 0.425 -50.499 1.00 42.53 118 HIS A CA 1
ATOM 919 C C . HIS A 1 118 ? 46.142 -0.048 -50.237 1.00 42.53 118 HIS A C 1
ATOM 921 O O . HIS A 1 118 ? 46.932 0.732 -49.713 1.00 42.53 118 HIS A O 1
ATOM 927 N N . VAL A 1 119 ? 46.536 -1.221 -50.746 1.00 39.22 119 VAL A N 1
ATOM 928 C CA . VAL A 1 119 ? 47.928 -1.462 -51.168 1.00 39.22 119 VAL A CA 1
ATOM 929 C C . VAL A 1 119 ? 47.939 -2.184 -52.519 1.00 39.22 119 VAL A C 1
ATOM 931 O O . VAL A 1 119 ? 47.536 -3.336 -52.652 1.00 39.22 119 VAL A O 1
ATOM 934 N N . LYS A 1 120 ? 48.396 -1.451 -53.542 1.00 45.25 120 LYS A N 1
ATOM 935 C CA . LYS A 1 120 ? 48.897 -1.957 -54.830 1.00 45.25 120 LYS A CA 1
ATOM 936 C C . LYS A 1 120 ? 50.151 -2.808 -54.602 1.00 45.25 120 LYS A C 1
ATOM 938 O O . LYS A 1 120 ? 50.982 -2.386 -53.813 1.00 45.25 120 LYS A O 1
ATOM 943 N N . HIS A 1 121 ? 50.320 -3.875 -55.394 1.00 37.19 121 HIS A N 1
ATOM 944 C CA . HIS A 1 121 ? 51.563 -4.422 -56.002 1.00 37.19 121 HIS A CA 1
ATOM 945 C C . HIS A 1 121 ? 51.387 -5.944 -56.204 1.00 37.19 121 HIS A C 1
ATOM 947 O O . HIS A 1 121 ? 50.822 -6.594 -55.343 1.00 37.19 121 HIS A O 1
ATOM 953 N N . ARG A 1 122 ? 51.823 -6.635 -57.266 1.00 37.50 122 ARG A N 1
ATOM 954 C CA . ARG A 1 122 ? 52.563 -6.341 -58.506 1.00 37.50 122 ARG A CA 1
ATOM 955 C C . ARG A 1 122 ? 52.478 -7.631 -59.357 1.00 37.50 122 ARG A C 1
ATOM 957 O O . ARG A 1 122 ? 52.602 -8.718 -58.806 1.00 37.50 122 ARG A O 1
ATOM 964 N N . LYS A 1 123 ? 52.270 -7.516 -60.675 1.00 41.12 123 LYS A N 1
ATOM 965 C CA . LYS A 1 123 ? 52.429 -8.613 -61.657 1.00 41.12 123 LYS A CA 1
ATOM 966 C C . LYS A 1 123 ? 53.873 -9.132 -61.645 1.00 41.12 123 LYS A C 1
ATOM 968 O O . LYS A 1 123 ? 54.774 -8.297 -61.703 1.00 41.12 123 LYS A O 1
ATOM 973 N N . VAL A 1 124 ? 54.071 -10.449 -61.720 1.00 41.53 124 VAL A N 1
ATOM 974 C CA . VAL A 1 124 ? 55.255 -11.063 -62.348 1.00 41.53 124 VAL A CA 1
ATOM 975 C C . VAL A 1 124 ? 54.794 -12.319 -63.098 1.00 41.53 124 VAL A C 1
ATOM 977 O O . VAL A 1 124 ? 54.156 -13.186 -62.503 1.00 41.53 124 VAL A O 1
ATOM 980 N N . SER A 1 125 ? 55.042 -12.327 -64.410 1.00 43.41 125 SER A N 1
ATOM 981 C CA . SER A 1 125 ? 55.055 -13.509 -65.282 1.00 43.41 125 SER A CA 1
ATOM 982 C C . SER A 1 125 ? 56.443 -14.126 -65.275 1.00 43.41 125 SER A C 1
ATOM 984 O O . SER A 1 125 ? 57.403 -13.344 -65.089 1.00 43.41 125 SER A O 1
#

Secondary structure (DSSP, 8-state):
-TTHHHHHHHHHHHHH-TTTTHHHHHHH-S-TTHHHHHHHHHHHHHHHHHHHHHHHHHHHTSHHHHHHHH-HHHHTT-TTS-HHHHHHHHHHHHHHHHHHHHHHHHHHHTT--------------

Radius of gyration: 28.01 Å; chains: 1; bounding box: 74×20×93 Å

Sequence (125 aa):
MPLVVPILFGIRRHLSRADLFAAHVAVAGKESYVAETEEMMNKCRKVVLKLFNTRFSELEKSEHAWVAHLDPRVGKRMPHLSAADTQCADTALLAATHKMAEEYRGECAHQTPDTTTHVKHRKVS

Organism: NCBI:txid2496075

pLDDT: mean 76.28, std 18.0, range [37.19, 97.81]

Foldseek 3Di:
DLCPLLVLLQVLLLLPDLCNCVVVLVVVPPDPCSVVVSVVVNVVSVVVSVVSCVVCVVVNLDPSVLVSCPPCCCVVPRPRQDPVSNVSSVVVVVVVVVVVVVVVVVVVVVPDPDPDDDDDDDDDD